Protein AF-A0A953RUS8-F1 (afdb_monomer_lite)

Foldseek 3Di:
DDDALVVLVVVLVQLVVCLVVQAHPVRHGNDPVNNVVSVVCNVPDDSVVGHNDDPPQLQQQADPPPRDRDVCCVVPDDQRVGNVSVVQQPDQDPVLVVVQCVVCVCAAPPPRDRDDPVQWDKDFLQDVVRVTHSHNVRIHTHGPVVVVVCPNDRDD

Secondary structure (DSSP, 8-state):
----HHHHHHHHHHHHHHHHHSB-TTSPBPPHHHHHHHHHHHHH--GGGS-S---HHHHHTB-TTT-SB-GGGGT--TTS-SHHHHHHTT---HHHHHHHHHHTTTB-TTT--B--TTTEEEEESS-GGGT--SSGGGEEEEEHHHHHHHTT----

Radius of gyration: 20.49 Å; chains: 1; bounding box: 42×34×55 Å

pLDDT: mean 82.66, std 14.01, range [45.78, 97.0]

Structure (mmCIF, N/CA/C/O backbone):
data_AF-A0A953RUS8-F1
#
_entry.id   AF-A0A953RUS8-F1
#
loop_
_atom_site.group_PDB
_atom_site.id
_atom_site.type_symbol
_atom_site.label_atom_id
_atom_site.label_alt_id
_atom_site.label_comp_id
_atom_site.label_asym_id
_atom_site.label_entity_id
_atom_site.label_seq_id
_atom_site.pdbx_PDB_ins_code
_atom_site.Cartn_x
_atom_site.Cartn_y
_atom_site.Cartn_z
_atom_site.occupancy
_atom_site.B_iso_or_equiv
_atom_site.auth_seq_id
_atom_site.auth_comp_id
_atom_site.auth_asym_id
_atom_site.auth_atom_id
_atom_site.pdbx_PDB_model_num
ATOM 1 N N . MET A 1 1 ? 1.676 -8.498 11.448 1.00 59.84 1 MET A N 1
ATOM 2 C CA . MET A 1 1 ? 1.966 -8.370 12.886 1.00 59.84 1 MET A CA 1
ATOM 3 C C . MET A 1 1 ? 1.227 -7.147 13.393 1.00 59.84 1 MET A C 1
ATOM 5 O O . MET A 1 1 ? 0.993 -6.251 12.587 1.00 59.84 1 MET A O 1
ATOM 9 N N . PRO A 1 2 ? 0.810 -7.102 14.664 1.00 65.50 2 PRO A N 1
ATOM 10 C CA . PRO A 1 2 ? 0.346 -5.846 15.229 1.00 65.50 2 PRO A CA 1
ATOM 11 C C . PRO A 1 2 ? 1.482 -4.817 15.158 1.00 65.50 2 PRO A C 1
ATOM 13 O O . PRO A 1 2 ? 2.646 -5.173 15.343 1.00 65.50 2 PRO A O 1
ATOM 16 N N . GLY A 1 3 ? 1.134 -3.574 14.825 1.00 79.81 3 GLY A N 1
ATOM 17 C CA . GLY A 1 3 ? 2.071 -2.453 14.848 1.00 79.81 3 GLY A CA 1
ATOM 18 C C . GLY A 1 3 ? 2.577 -2.159 16.261 1.00 79.81 3 GLY A C 1
ATOM 19 O O . GLY A 1 3 ? 2.246 -2.856 17.227 1.00 79.81 3 GLY A O 1
ATOM 20 N N . THR A 1 4 ? 3.371 -1.106 16.386 1.00 91.19 4 THR A N 1
ATOM 21 C CA . THR A 1 4 ? 3.838 -0.621 17.690 1.00 91.19 4 THR A CA 1
ATOM 22 C C . THR A 1 4 ? 2.666 -0.178 18.571 1.00 91.19 4 THR A C 1
ATOM 24 O O . THR A 1 4 ? 1.568 0.120 18.087 1.00 91.19 4 THR A O 1
ATOM 27 N N . ARG A 1 5 ? 2.893 -0.096 19.884 1.00 93.62 5 ARG A N 1
ATOM 28 C CA . ARG A 1 5 ? 1.905 0.411 20.847 1.00 93.62 5 ARG A CA 1
ATOM 29 C C . ARG A 1 5 ? 1.346 1.773 20.434 1.00 93.62 5 ARG A C 1
ATOM 31 O O . ARG A 1 5 ? 0.132 1.961 20.457 1.00 93.62 5 ARG A O 1
ATOM 38 N N . ASP A 1 6 ? 2.206 2.684 19.992 1.00 93.69 6 ASP A N 1
ATOM 39 C CA . ASP A 1 6 ? 1.791 4.020 19.559 1.00 93.69 6 ASP A CA 1
ATOM 40 C C . ASP A 1 6 ? 0.913 3.973 18.303 1.00 93.69 6 ASP A C 1
ATOM 42 O O . ASP A 1 6 ? -0.088 4.687 18.212 1.00 93.69 6 ASP A O 1
ATOM 46 N N . GLU A 1 7 ? 1.242 3.115 17.334 1.00 91.31 7 GLU A N 1
ATOM 47 C CA . GLU A 1 7 ? 0.401 2.878 16.152 1.00 91.31 7 GLU A CA 1
ATOM 48 C C . GLU A 1 7 ? -0.966 2.310 16.534 1.00 91.31 7 GLU A C 1
ATOM 50 O O . GLU A 1 7 ? -1.992 2.751 16.009 1.00 91.31 7 GLU A O 1
ATOM 55 N N . ALA A 1 8 ? -0.987 1.365 17.472 1.00 92.81 8 ALA A N 1
ATOM 56 C CA . ALA A 1 8 ? -2.208 0.740 17.951 1.00 92.81 8 ALA A CA 1
ATOM 57 C C . ALA A 1 8 ? -3.113 1.748 18.681 1.00 92.81 8 ALA A C 1
ATOM 59 O O . ALA A 1 8 ? -4.318 1.777 18.427 1.00 92.81 8 ALA A O 1
ATOM 60 N N . ILE A 1 9 ? -2.536 2.631 19.508 1.00 95.19 9 ILE A N 1
ATOM 61 C CA . ILE A 1 9 ? -3.257 3.729 20.172 1.00 95.19 9 ILE A CA 1
ATOM 62 C C . ILE A 1 9 ? -3.829 4.705 19.137 1.00 95.19 9 ILE A C 1
ATOM 64 O O . ILE A 1 9 ? -5.014 5.033 19.199 1.00 95.19 9 ILE A O 1
ATOM 68 N N . ARG A 1 10 ? -3.037 5.128 18.141 1.00 94.69 10 ARG A N 1
ATOM 69 C CA . ARG A 1 10 ? -3.532 6.010 17.066 1.00 94.69 10 ARG A CA 1
ATOM 70 C C . ARG A 1 10 ? -4.690 5.380 16.297 1.00 94.69 10 ARG A C 1
ATOM 72 O O . ARG A 1 10 ? -5.682 6.050 16.015 1.00 94.69 10 ARG A O 1
ATOM 79 N N . HIS A 1 11 ? -4.583 4.092 15.973 1.00 93.81 11 HIS A N 1
ATOM 80 C CA . HIS A 1 11 ? -5.658 3.375 15.296 1.00 93.81 11 HIS A CA 1
ATOM 81 C C . HIS A 1 11 ? -6.911 3.261 16.175 1.00 93.81 11 HIS A C 1
ATOM 83 O O . HIS A 1 11 ? -8.022 3.445 15.682 1.00 93.81 11 HIS A O 1
ATOM 89 N N . HIS A 1 12 ? -6.751 3.011 17.475 1.00 95.75 12 HIS A N 1
ATOM 90 C CA . HIS A 1 12 ? -7.858 2.976 18.433 1.00 95.75 12 HIS A CA 1
ATOM 91 C C . HIS A 1 12 ? -8.615 4.307 18.502 1.00 95.75 12 HIS A C 1
ATOM 93 O O . HIS A 1 12 ? -9.845 4.316 18.416 1.00 95.75 12 HIS A O 1
ATOM 99 N N . GLU A 1 13 ? -7.899 5.431 18.568 1.00 96.94 13 GLU A N 1
ATOM 100 C CA . GLU A 1 13 ? -8.515 6.764 18.521 1.00 96.94 13 GLU A CA 1
ATOM 101 C C . GLU A 1 13 ? -9.235 7.018 17.188 1.00 96.94 13 GLU A C 1
ATOM 103 O O . GLU A 1 13 ? -10.364 7.510 17.177 1.00 96.94 13 GLU A O 1
ATOM 108 N N . TYR A 1 14 ? -8.663 6.577 16.062 1.00 96.06 14 TYR A N 1
ATOM 109 C CA . TYR A 1 14 ? -9.348 6.617 14.766 1.00 96.06 14 TYR A CA 1
ATOM 110 C C . TYR A 1 14 ? -10.663 5.816 14.762 1.00 96.06 14 TYR A C 1
ATOM 112 O O . TYR A 1 14 ? -11.680 6.292 14.249 1.00 96.06 14 TYR A O 1
ATOM 120 N N . LEU A 1 15 ? -10.685 4.612 15.344 1.00 96.50 15 LEU A N 1
ATOM 121 C CA . LEU A 1 15 ? -11.905 3.802 15.417 1.00 96.50 15 LEU A CA 1
ATOM 122 C C . LEU A 1 15 ? -12.976 4.466 16.291 1.00 96.50 15 LEU A C 1
ATOM 124 O O . LEU A 1 15 ? -14.150 4.468 15.907 1.00 96.50 15 LEU A O 1
ATOM 128 N N . LYS A 1 16 ? -12.591 5.061 17.429 1.00 96.69 16 LYS A N 1
ATOM 129 C CA . LYS A 1 16 ? -13.505 5.859 18.264 1.00 96.69 16 LYS A CA 1
ATOM 130 C C . LYS A 1 16 ? -14.104 7.018 17.476 1.00 96.69 16 LYS A C 1
ATOM 132 O O . LYS A 1 16 ? -15.318 7.220 17.515 1.00 96.69 16 LYS A O 1
ATOM 137 N N . GLU A 1 17 ? -13.277 7.728 16.718 1.00 97.00 17 GLU A N 1
ATOM 138 C CA . GLU A 1 17 ? -13.714 8.851 15.894 1.00 97.00 17 GLU A CA 1
ATOM 139 C C . GLU A 1 17 ? -14.685 8.413 14.789 1.00 97.00 17 GLU A C 1
ATOM 141 O O . GLU A 1 17 ? -15.728 9.041 14.586 1.00 97.00 17 GLU A O 1
ATOM 146 N N . CYS A 1 18 ? -14.419 7.281 14.133 1.00 96.50 18 CYS A N 1
ATOM 147 C CA . CYS A 1 18 ? -15.335 6.701 13.149 1.00 96.50 18 CYS A CA 1
ATOM 148 C C . CYS A 1 18 ? -16.691 6.333 13.764 1.00 96.50 18 CYS A C 1
ATOM 150 O O . CYS A 1 18 ? -17.743 6.541 13.154 1.00 96.50 18 CYS A O 1
ATOM 152 N N . LEU A 1 19 ? -16.693 5.776 14.978 1.00 96.44 19 LEU A N 1
ATOM 153 C CA . LEU A 1 19 ? -17.925 5.454 15.700 1.00 96.44 19 LEU A CA 1
ATOM 154 C C . LEU A 1 19 ? -18.699 6.721 16.080 1.00 96.44 19 LEU A C 1
ATOM 156 O O . LEU A 1 19 ? -19.926 6.745 15.929 1.00 96.44 19 LEU A O 1
ATOM 160 N N . ARG A 1 20 ? -17.989 7.767 16.514 1.00 96.12 20 ARG A N 1
ATOM 161 C CA . ARG A 1 20 ? -18.555 9.064 16.901 1.00 96.12 20 ARG A CA 1
ATOM 162 C C . ARG A 1 20 ? -19.187 9.792 15.714 1.00 96.12 20 ARG A C 1
ATOM 164 O O . ARG A 1 20 ? -20.332 10.217 15.804 1.00 96.12 20 ARG A O 1
ATOM 171 N N . THR A 1 21 ? -18.466 9.904 14.601 1.00 96.00 21 THR A N 1
ATOM 172 C CA . THR A 1 21 ? -18.914 10.636 13.399 1.00 96.00 21 THR A CA 1
ATOM 173 C C . THR A 1 21 ? -19.814 9.811 12.485 1.00 96.00 21 THR A C 1
ATOM 175 O O . THR A 1 21 ? -20.562 10.363 11.679 1.00 96.00 21 THR A O 1
ATOM 178 N N . GLY A 1 22 ? -19.729 8.482 12.569 1.00 95.06 22 GLY A N 1
ATOM 179 C CA . GLY A 1 22 ? -20.376 7.587 11.615 1.00 95.06 22 GLY A CA 1
ATOM 180 C C . GLY A 1 22 ? -19.765 7.653 10.212 1.00 95.06 22 GLY A C 1
ATOM 181 O O . GLY A 1 22 ? -20.434 7.261 9.251 1.00 95.06 22 GLY A O 1
ATOM 182 N N . ARG A 1 23 ? -18.528 8.145 10.072 1.00 95.19 23 ARG A N 1
ATOM 183 C CA . ARG A 1 23 ? -17.805 8.246 8.797 1.00 95.19 23 ARG A CA 1
ATOM 184 C C . ARG A 1 23 ? -16.393 7.682 8.908 1.00 95.19 23 ARG A C 1
ATOM 186 O O . ARG A 1 23 ? -15.816 7.642 9.987 1.00 95.19 23 ARG A O 1
ATOM 193 N N . LEU A 1 24 ? -15.868 7.215 7.782 1.00 93.69 24 LEU A N 1
ATOM 194 C CA . LEU A 1 24 ? -14.478 6.787 7.625 1.00 93.69 24 LEU A CA 1
ATOM 195 C C . LEU A 1 24 ? -13.583 7.988 7.272 1.00 93.69 24 LEU A C 1
ATOM 197 O O . LEU A 1 24 ? -14.091 9.056 6.932 1.00 93.69 24 LEU A O 1
ATOM 201 N N . ALA A 1 25 ? -12.258 7.799 7.306 1.00 88.44 25 ALA A N 1
ATOM 202 C CA . ALA A 1 25 ? -11.279 8.844 6.964 1.00 88.44 25 ALA A CA 1
ATOM 203 C C . ALA A 1 25 ? -11.498 9.471 5.573 1.00 88.44 25 ALA A C 1
ATOM 205 O O . ALA A 1 25 ? -11.259 10.656 5.380 1.00 88.44 25 ALA A O 1
ATOM 206 N N . ASP A 1 26 ? -11.981 8.684 4.613 1.00 90.19 26 ASP A N 1
ATOM 207 C CA . ASP A 1 26 ? -12.287 9.120 3.244 1.00 90.19 26 ASP A CA 1
ATOM 208 C C . ASP A 1 26 ? -13.684 9.756 3.090 1.00 90.19 26 ASP A C 1
ATOM 210 O O . ASP A 1 26 ? -14.160 9.981 1.979 1.00 90.19 26 ASP A O 1
ATOM 214 N N . GLY A 1 27 ? -14.384 10.008 4.199 1.00 88.38 27 GLY A N 1
ATOM 215 C CA . GLY A 1 27 ? -15.707 10.629 4.221 1.00 88.38 27 GLY A CA 1
ATOM 216 C C . GLY A 1 27 ? -16.872 9.678 3.930 1.00 88.38 27 GLY A C 1
ATOM 217 O O . GLY A 1 27 ? -18.032 10.070 4.132 1.00 88.38 27 GLY A O 1
ATOM 218 N N . ARG A 1 28 ? -16.616 8.424 3.522 1.00 92.06 28 ARG A N 1
ATOM 219 C CA . ARG A 1 28 ? -17.674 7.424 3.307 1.00 92.06 28 ARG A CA 1
ATOM 220 C C . ARG A 1 28 ? -18.416 7.137 4.610 1.00 92.06 28 ARG A C 1
ATOM 222 O O . ARG A 1 28 ? -17.841 7.166 5.698 1.00 92.06 28 ARG A O 1
ATOM 229 N N . ARG A 1 29 ? -19.716 6.843 4.509 1.00 94.06 29 ARG A N 1
ATOM 230 C CA . ARG A 1 29 ? -20.531 6.461 5.673 1.00 94.06 29 ARG A CA 1
ATOM 231 C C . ARG A 1 29 ? -20.055 5.123 6.238 1.00 94.06 29 ARG A C 1
ATOM 233 O O . ARG A 1 29 ? -19.749 4.196 5.489 1.00 94.06 29 ARG A O 1
ATOM 240 N N . LEU A 1 30 ? -20.028 5.023 7.562 1.00 92.81 30 LEU A N 1
ATOM 241 C CA . LEU A 1 30 ? -19.680 3.796 8.263 1.00 92.81 30 LEU A CA 1
ATOM 242 C C . LEU A 1 30 ? -20.841 2.799 8.175 1.00 92.81 30 LEU A C 1
ATOM 244 O O . LEU A 1 30 ? -21.928 3.045 8.695 1.00 92.81 30 LEU A O 1
ATOM 248 N N . ASP A 1 31 ? -20.579 1.668 7.528 1.00 91.94 31 ASP A N 1
ATOM 249 C CA . ASP A 1 31 ? -21.525 0.563 7.390 1.00 91.94 31 ASP A CA 1
ATOM 250 C C . ASP A 1 31 ? -21.942 -0.025 8.764 1.00 91.94 31 ASP A C 1
ATOM 252 O O . ASP A 1 31 ? -21.092 -0.135 9.657 1.00 91.94 31 ASP A O 1
ATOM 256 N N . PRO A 1 32 ? -23.210 -0.447 8.963 1.00 90.00 32 PRO A N 1
ATOM 257 C CA . PRO A 1 32 ? -23.679 -1.002 10.236 1.00 90.00 32 PRO A CA 1
ATOM 258 C C . PRO A 1 32 ? -22.888 -2.221 10.737 1.00 90.00 32 PRO A C 1
ATOM 260 O O . PRO A 1 32 ? -22.610 -2.319 11.936 1.00 90.00 32 PRO A O 1
ATOM 263 N N . LYS A 1 33 ? -22.465 -3.128 9.845 1.00 89.44 33 LYS A N 1
ATOM 264 C CA . LYS A 1 33 ? -21.664 -4.308 10.213 1.00 89.44 33 LYS A CA 1
ATOM 265 C C . LYS A 1 33 ? -20.279 -3.881 10.700 1.00 89.44 33 LYS A C 1
ATOM 267 O O . LYS A 1 33 ? -19.822 -4.350 11.745 1.00 89.44 33 LYS A O 1
ATOM 272 N N . LYS A 1 34 ? -19.647 -2.933 9.993 1.00 90.38 34 LYS A N 1
ATOM 273 C CA . LYS A 1 34 ? -18.358 -2.343 10.403 1.00 90.38 34 LYS A CA 1
ATOM 274 C C . LYS A 1 34 ? -18.471 -1.593 11.726 1.00 90.38 34 LYS A C 1
ATOM 276 O O . LYS A 1 34 ? -17.575 -1.697 12.557 1.00 90.38 34 LYS A O 1
ATOM 281 N N . ARG A 1 35 ? -19.582 -0.892 11.964 1.00 92.50 35 ARG A N 1
ATOM 282 C CA . ARG A 1 35 ? -19.844 -0.190 13.229 1.00 92.50 35 ARG A CA 1
ATOM 283 C C . ARG A 1 35 ? -19.827 -1.149 14.423 1.00 92.50 35 ARG A C 1
ATOM 285 O O . ARG A 1 35 ? -19.180 -0.855 15.426 1.00 92.50 35 ARG A O 1
ATOM 292 N N . GLY A 1 36 ? -20.472 -2.313 14.301 1.00 92.75 36 GLY A N 1
ATOM 293 C CA . GLY A 1 36 ? -20.434 -3.352 15.337 1.00 92.75 36 GLY A CA 1
ATOM 294 C C . GLY A 1 36 ? -19.027 -3.915 15.572 1.00 92.75 36 GLY A C 1
ATOM 295 O O . GLY A 1 36 ? -18.606 -4.092 16.716 1.00 92.75 36 GLY A O 1
ATOM 296 N N . GLU A 1 37 ? -18.268 -4.150 14.500 1.00 93.88 37 GLU A N 1
ATOM 297 C CA . GLU A 1 37 ? -16.878 -4.610 14.593 1.00 93.88 37 GLU A CA 1
ATOM 298 C C . GLU A 1 37 ? -15.973 -3.580 15.286 1.00 93.88 37 GLU A C 1
ATOM 300 O O . GLU A 1 37 ? -15.221 -3.930 16.198 1.00 93.88 37 GLU A O 1
ATOM 305 N N . PHE A 1 38 ? -16.081 -2.307 14.898 1.00 96.31 38 PHE A N 1
ATOM 306 C CA . PHE A 1 38 ? -15.288 -1.211 15.455 1.00 96.31 38 PHE A CA 1
ATOM 307 C C . PHE A 1 38 ? -15.581 -1.041 16.943 1.00 96.31 38 PHE A C 1
ATOM 309 O O . PHE A 1 38 ? -14.651 -0.952 17.739 1.00 96.31 38 PHE A O 1
ATOM 316 N N . SER A 1 39 ? -16.859 -1.082 17.335 1.00 95.19 39 SER A N 1
ATOM 317 C CA . SER A 1 39 ? -17.258 -1.009 18.744 1.00 95.19 39 SER A CA 1
ATOM 318 C C . SER A 1 39 ? -16.637 -2.140 19.567 1.00 95.19 39 SER A C 1
ATOM 320 O O . SER A 1 39 ? -16.060 -1.895 20.626 1.00 95.19 39 SER A O 1
ATOM 322 N N . ARG A 1 40 ? -16.654 -3.376 19.049 1.00 95.69 40 ARG A N 1
ATOM 323 C CA . ARG A 1 40 ? -16.014 -4.518 19.716 1.00 95.69 40 ARG A CA 1
ATOM 324 C C . ARG A 1 40 ? -14.502 -4.336 19.853 1.00 95.69 40 ARG A C 1
ATOM 326 O O . ARG A 1 40 ? -13.959 -4.673 20.902 1.00 95.69 40 ARG A O 1
ATOM 333 N N . ARG A 1 41 ? -13.831 -3.841 18.808 1.00 94.06 41 ARG A N 1
ATOM 334 C CA . ARG A 1 41 ? -12.379 -3.592 18.812 1.00 94.06 41 ARG A CA 1
ATOM 335 C C . ARG A 1 41 ? -11.999 -2.525 19.832 1.00 94.06 41 ARG A C 1
ATOM 337 O O . ARG A 1 41 ? -11.114 -2.781 20.638 1.00 94.06 41 ARG A O 1
ATOM 344 N N . VAL A 1 42 ? -12.723 -1.405 19.857 1.00 95.94 42 VAL A N 1
ATOM 345 C CA . VAL A 1 42 ? -12.526 -0.328 20.839 1.00 95.94 42 VAL A CA 1
ATOM 346 C C . VAL A 1 42 ? -12.712 -0.856 22.264 1.00 95.94 42 VAL A C 1
ATOM 348 O O . VAL A 1 42 ? -11.860 -0.637 23.118 1.00 95.94 42 VAL A O 1
ATOM 351 N N . ASN A 1 43 ? -13.771 -1.624 22.525 1.00 95.75 43 ASN A N 1
ATOM 352 C CA . ASN A 1 43 ? -14.043 -2.135 23.873 1.00 95.75 43 ASN A CA 1
ATOM 353 C C . ASN A 1 43 ? -13.020 -3.172 24.362 1.00 95.75 43 ASN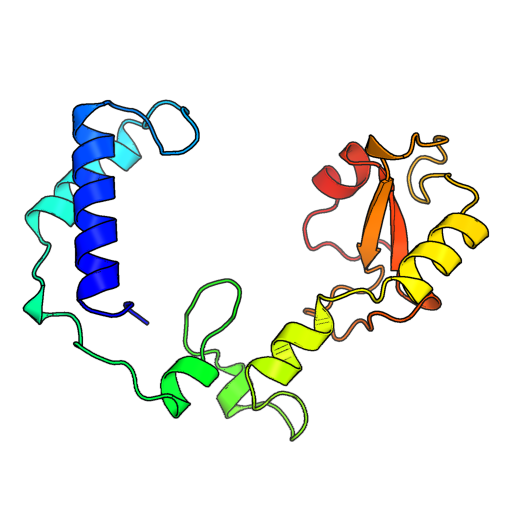 A C 1
ATOM 355 O O . ASN A 1 43 ? -12.849 -3.341 25.565 1.00 95.75 43 ASN A O 1
ATOM 359 N N . LYS A 1 44 ? -12.369 -3.898 23.448 1.00 95.38 44 LYS A N 1
ATOM 360 C CA . LYS A 1 44 ? -11.374 -4.929 23.782 1.00 95.38 44 LYS A CA 1
ATOM 361 C C . LYS A 1 44 ? -9.930 -4.432 23.718 1.00 95.38 44 LYS A C 1
ATOM 363 O O . LYS A 1 44 ? -9.030 -5.218 23.995 1.00 95.38 44 LYS A O 1
ATOM 368 N N . PHE A 1 45 ? -9.699 -3.182 23.324 1.00 95.81 45 PHE A N 1
ATOM 369 C CA . PHE A 1 45 ? -8.354 -2.663 23.119 1.00 95.81 45 PHE A CA 1
ATOM 370 C C . PHE A 1 45 ? -7.583 -2.552 24.440 1.00 95.81 45 PHE A C 1
ATOM 372 O O . PHE A 1 45 ? -8.055 -1.930 25.392 1.00 95.81 45 PHE A O 1
ATOM 379 N N . LYS A 1 46 ? -6.375 -3.121 24.469 1.00 94.00 46 LYS A N 1
ATOM 380 C CA . LYS A 1 46 ? -5.422 -3.005 25.574 1.00 94.00 46 LYS A CA 1
ATOM 381 C C . LYS A 1 46 ? -4.059 -2.598 25.011 1.00 94.00 46 LYS A C 1
ATOM 383 O O . LYS A 1 46 ? -3.489 -3.371 24.246 1.00 94.00 46 LYS A O 1
ATOM 388 N N . PRO A 1 47 ? -3.520 -1.419 25.365 1.00 92.50 47 PRO A N 1
ATOM 389 C CA . PRO A 1 47 ? -2.224 -0.963 24.857 1.00 92.50 47 PRO A CA 1
ATOM 390 C C . PRO A 1 47 ? -1.062 -1.912 25.174 1.00 92.50 47 PRO A C 1
ATOM 392 O O . PRO A 1 47 ? -0.114 -2.010 24.397 1.00 92.50 47 PRO A O 1
ATOM 395 N N . ASP A 1 48 ? -1.139 -2.621 26.299 1.00 92.62 48 ASP A N 1
ATOM 396 C CA . ASP A 1 48 ? -0.074 -3.517 26.758 1.00 92.62 48 ASP A CA 1
ATOM 397 C C . ASP A 1 48 ? 0.028 -4.814 25.949 1.00 92.62 48 ASP A C 1
ATOM 399 O O . ASP A 1 48 ? 1.084 -5.441 25.949 1.00 92.62 48 ASP A O 1
ATOM 403 N N . ASP A 1 49 ? -1.007 -5.165 25.177 1.00 92.81 49 ASP A N 1
ATOM 404 C CA . ASP A 1 49 ? -0.962 -6.293 24.236 1.00 92.81 49 ASP A CA 1
ATOM 405 C C . ASP A 1 49 ? -0.035 -6.002 23.030 1.00 92.81 49 ASP A C 1
ATOM 407 O O . ASP A 1 49 ? 0.199 -6.876 22.192 1.00 92.81 49 ASP A O 1
ATOM 411 N N . TYR A 1 50 ? 0.497 -4.776 22.926 1.00 90.19 50 TYR A N 1
ATOM 412 C CA . TYR A 1 50 ? 1.324 -4.300 21.819 1.00 90.19 50 TYR A CA 1
ATOM 413 C C . TYR A 1 50 ? 2.745 -3.941 22.288 1.00 90.19 50 TYR A C 1
ATOM 415 O O . TYR A 1 50 ? 2.917 -3.268 23.317 1.00 90.19 50 TYR A O 1
ATOM 423 N N . PRO A 1 51 ? 3.783 -4.336 21.524 1.00 91.94 51 PRO A N 1
ATOM 424 C CA . PRO A 1 51 ? 5.163 -4.022 21.862 1.00 91.94 51 PRO A CA 1
ATOM 425 C C . PRO A 1 51 ? 5.455 -2.532 21.650 1.00 91.94 51 PRO A C 1
ATOM 427 O O . PRO A 1 51 ? 4.902 -1.892 20.755 1.00 91.94 51 PRO A O 1
ATOM 430 N N . VAL A 1 52 ? 6.361 -1.972 22.457 1.00 92.50 52 VAL A N 1
ATOM 431 C CA . VAL A 1 52 ? 6.799 -0.571 22.309 1.00 92.50 52 VAL A CA 1
ATOM 432 C C . VAL A 1 52 ? 7.569 -0.388 21.000 1.00 92.50 52 VAL A C 1
ATOM 434 O O . VAL A 1 52 ? 7.315 0.552 20.255 1.00 92.50 52 VAL A O 1
ATOM 437 N N . THR A 1 53 ? 8.469 -1.321 20.692 1.00 90.12 53 THR A N 1
ATOM 438 C CA . THR A 1 53 ? 9.260 -1.339 19.461 1.00 90.12 53 THR A CA 1
ATOM 439 C C . THR A 1 53 ? 9.200 -2.716 18.816 1.00 90.12 53 THR A C 1
ATOM 441 O O . THR A 1 53 ? 9.028 -3.735 19.485 1.00 90.12 53 THR A O 1
ATOM 444 N N . ILE A 1 54 ? 9.344 -2.750 17.495 1.00 84.69 54 ILE A N 1
ATOM 445 C CA . ILE A 1 54 ? 9.473 -3.989 16.729 1.00 84.69 54 ILE A CA 1
ATOM 446 C C . ILE A 1 54 ? 10.935 -4.072 16.274 1.00 84.69 54 ILE A C 1
ATOM 448 O O . ILE A 1 54 ? 11.414 -3.115 15.662 1.00 84.69 54 ILE A O 1
ATOM 452 N N . PRO A 1 55 ? 11.664 -5.167 16.566 1.00 87.31 55 PRO A N 1
ATOM 453 C CA . PRO A 1 55 ? 13.031 -5.345 16.088 1.00 87.31 55 PRO A CA 1
ATOM 454 C C . PRO A 1 55 ? 13.122 -5.185 14.568 1.00 87.31 55 PRO A C 1
ATOM 456 O O . PRO A 1 55 ? 12.272 -5.713 13.850 1.00 87.31 55 PRO A O 1
ATOM 459 N N . LEU A 1 56 ? 14.172 -4.513 14.080 1.00 81.06 56 LEU A N 1
ATOM 460 C CA . LEU A 1 56 ? 14.349 -4.220 12.651 1.00 81.06 56 LEU A CA 1
ATOM 461 C C . LEU A 1 56 ? 14.257 -5.484 11.790 1.00 81.06 56 LEU A C 1
ATOM 463 O O . LEU A 1 56 ? 13.533 -5.488 10.805 1.00 81.06 56 LEU A O 1
ATOM 467 N N . ALA A 1 57 ? 14.880 -6.581 12.229 1.00 78.88 57 ALA A N 1
ATOM 468 C CA . ALA A 1 57 ? 14.801 -7.866 11.541 1.00 78.88 57 ALA A CA 1
ATOM 469 C C . ALA A 1 57 ? 13.349 -8.334 11.333 1.00 78.88 57 ALA A C 1
ATOM 471 O O . ALA A 1 57 ? 12.999 -8.795 10.258 1.00 78.88 57 ALA A O 1
ATOM 472 N N . ILE A 1 58 ? 12.470 -8.174 12.328 1.00 78.50 58 ILE A N 1
ATOM 473 C CA . ILE A 1 58 ? 11.056 -8.557 12.206 1.00 78.50 58 ILE A CA 1
ATOM 474 C C . ILE A 1 58 ? 10.294 -7.556 11.336 1.00 78.50 58 ILE A C 1
ATOM 476 O O . ILE A 1 58 ? 9.428 -7.961 10.562 1.00 78.50 58 ILE A O 1
ATOM 480 N N . ALA A 1 59 ? 10.596 -6.261 11.461 1.00 78.38 59 ALA A N 1
ATOM 481 C CA . ALA A 1 59 ? 9.991 -5.213 10.644 1.00 78.38 59 ALA A CA 1
ATOM 482 C C . ALA A 1 59 ? 10.291 -5.423 9.153 1.00 78.38 59 ALA A C 1
ATOM 484 O O . ALA A 1 59 ? 9.375 -5.394 8.332 1.00 78.38 59 ALA A O 1
ATOM 485 N N . GLU A 1 60 ? 11.541 -5.741 8.817 1.00 76.19 60 GLU A N 1
ATOM 486 C CA . GLU A 1 60 ? 11.961 -5.992 7.444 1.00 76.19 60 GLU A CA 1
ATOM 487 C C . GLU A 1 60 ? 11.223 -7.184 6.848 1.00 76.19 60 GLU A C 1
ATOM 489 O O . GLU A 1 60 ? 10.814 -7.106 5.699 1.00 76.19 60 GLU A O 1
ATOM 494 N N . MET A 1 61 ? 10.950 -8.251 7.602 1.00 76.56 61 MET A N 1
ATOM 495 C CA . MET A 1 61 ? 10.237 -9.446 7.115 1.00 76.56 61 MET A CA 1
ATOM 496 C C . MET A 1 61 ? 8.736 -9.230 6.829 1.00 76.56 61 MET A C 1
ATOM 498 O O . MET A 1 61 ? 8.041 -10.148 6.376 1.00 76.56 61 MET A O 1
ATOM 502 N N . GLN A 1 62 ? 8.203 -8.031 7.075 1.00 74.00 62 GLN A N 1
ATOM 503 C CA . GLN A 1 62 ? 6.789 -7.746 6.849 1.00 74.00 62 GLN A CA 1
ATOM 504 C C . GLN A 1 62 ? 6.483 -7.504 5.369 1.00 74.00 62 GLN A C 1
ATOM 506 O O . GLN A 1 62 ? 7.171 -6.778 4.650 1.00 74.00 62 GLN A O 1
ATOM 511 N N . CYS A 1 63 ? 5.393 -8.105 4.900 1.00 69.38 63 CYS A N 1
ATOM 512 C CA . CYS A 1 63 ? 4.821 -7.810 3.597 1.00 69.38 63 CYS A CA 1
ATOM 513 C C . CYS A 1 63 ? 4.427 -6.327 3.520 1.00 69.38 63 CYS A C 1
ATOM 515 O O . CYS A 1 63 ? 3.660 -5.846 4.351 1.00 69.38 63 CYS A O 1
ATOM 517 N N . SER A 1 64 ? 4.854 -5.632 2.464 1.00 65.81 64 SER A N 1
ATOM 518 C CA . SER A 1 64 ? 4.531 -4.214 2.239 1.00 65.81 64 SER A CA 1
ATOM 519 C C . SER A 1 64 ? 3.057 -3.942 1.915 1.00 65.81 64 SER A C 1
ATOM 521 O O . SER A 1 64 ? 2.652 -2.787 1.872 1.00 65.81 64 SER A O 1
ATOM 523 N N . VAL A 1 65 ? 2.261 -4.983 1.643 1.00 59.78 65 VAL A N 1
ATOM 524 C CA . VAL A 1 65 ? 0.829 -4.860 1.314 1.00 59.78 65 VAL A CA 1
ATOM 525 C C . VAL A 1 65 ? -0.038 -5.044 2.551 1.00 59.78 65 VAL A C 1
ATOM 527 O O . VAL A 1 65 ? -0.925 -4.244 2.820 1.00 59.78 65 VAL A O 1
ATOM 530 N N . PHE A 1 66 ? 0.215 -6.113 3.305 1.00 63.22 66 PHE A N 1
ATOM 531 C CA . PHE A 1 66 ? -0.681 -6.561 4.372 1.00 63.22 66 PHE A CA 1
ATOM 532 C C . PHE A 1 66 ? -0.041 -6.517 5.767 1.00 63.22 66 PHE A C 1
ATOM 534 O O . PHE A 1 66 ? -0.713 -6.819 6.750 1.00 63.22 66 PHE A O 1
ATOM 541 N N . GLY A 1 67 ? 1.256 -6.210 5.875 1.00 64.69 67 GLY A N 1
ATOM 542 C CA . GLY A 1 67 ? 1.971 -6.130 7.153 1.00 64.69 67 GLY A CA 1
ATOM 543 C C . GLY A 1 67 ? 2.104 -7.461 7.906 1.00 64.69 67 GLY A C 1
ATOM 544 O O . GLY A 1 67 ? 2.444 -7.477 9.088 1.00 64.69 67 GLY A O 1
ATOM 545 N N . HIS A 1 68 ? 1.802 -8.607 7.287 1.00 73.94 68 HIS A N 1
ATOM 546 C CA . HIS A 1 68 ? 2.065 -9.927 7.872 1.00 73.94 68 HIS A CA 1
ATOM 547 C C . HIS A 1 68 ? 3.523 -10.344 7.646 1.00 73.94 68 HIS A C 1
ATOM 549 O O . HIS A 1 68 ? 4.157 -9.862 6.711 1.00 73.94 68 HIS A O 1
ATOM 555 N N . ILE A 1 69 ? 4.045 -11.263 8.462 1.00 71.56 69 ILE A N 1
ATOM 556 C CA . ILE A 1 69 ? 5.342 -11.894 8.183 1.00 71.56 69 ILE A CA 1
ATOM 557 C C . ILE A 1 69 ? 5.137 -12.793 6.968 1.00 71.56 69 ILE A C 1
ATOM 559 O O . ILE A 1 69 ? 4.333 -13.724 7.025 1.00 71.56 69 ILE A O 1
ATOM 563 N N . CYS A 1 70 ? 5.763 -12.451 5.844 1.00 68.75 70 CYS A N 1
ATOM 564 C CA . CYS A 1 70 ? 5.517 -13.161 4.595 1.00 68.75 70 CYS A CA 1
ATOM 565 C C . CYS A 1 70 ? 6.186 -14.541 4.662 1.00 68.75 70 CYS A C 1
ATOM 567 O O . CYS A 1 70 ? 7.398 -14.584 4.855 1.00 68.75 70 CYS A O 1
ATOM 569 N N . PRO A 1 71 ? 5.465 -15.662 4.463 1.00 67.56 71 PRO A N 1
ATOM 570 C CA . PRO A 1 71 ? 6.081 -16.992 4.429 1.00 67.56 71 PRO A CA 1
ATOM 571 C C . PRO A 1 71 ? 7.184 -17.108 3.370 1.00 67.56 71 PRO A C 1
ATOM 573 O O . PRO A 1 71 ? 8.121 -17.885 3.527 1.00 67.56 71 PRO A O 1
ATOM 576 N N . VAL A 1 72 ? 7.094 -16.278 2.323 1.00 64.38 72 VAL A N 1
ATOM 577 C CA . VAL A 1 72 ? 8.115 -16.113 1.282 1.00 64.38 72 VAL A CA 1
ATOM 578 C C . VAL A 1 72 ? 9.466 -15.720 1.883 1.00 64.38 72 VAL A C 1
ATOM 580 O O . VAL A 1 72 ? 10.478 -16.184 1.398 1.00 64.38 72 VAL A O 1
ATOM 583 N N . VAL A 1 73 ? 9.528 -14.976 2.990 1.00 61.66 73 VAL A N 1
ATOM 584 C CA . VAL A 1 73 ? 10.806 -14.6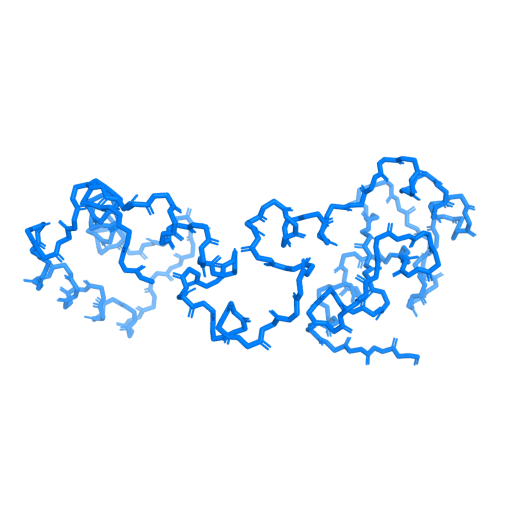76 3.670 1.00 61.66 73 VAL A CA 1
ATOM 585 C C . VAL A 1 73 ? 11.503 -15.950 4.158 1.00 61.66 73 VAL A C 1
ATOM 587 O O . VAL A 1 73 ? 12.723 -16.024 4.138 1.00 61.66 73 VAL A O 1
ATOM 590 N N . PHE A 1 74 ? 10.746 -16.965 4.576 1.00 64.50 74 PHE A N 1
ATOM 591 C CA . PHE A 1 74 ? 11.307 -18.233 5.051 1.00 64.50 74 PHE A CA 1
ATOM 592 C C . PHE A 1 74 ? 11.560 -19.244 3.924 1.00 64.50 74 PHE A C 1
ATOM 594 O O . PHE A 1 74 ? 12.085 -20.321 4.188 1.00 64.50 74 PHE A O 1
ATOM 601 N N . SER A 1 75 ? 11.148 -18.933 2.691 1.00 61.75 75 SER A N 1
ATOM 602 C CA . SER A 1 75 ? 11.178 -19.860 1.550 1.00 61.75 75 SER A CA 1
ATOM 603 C C . SER A 1 75 ? 11.817 -19.290 0.280 1.00 61.75 75 SER A C 1
ATOM 605 O O . SER A 1 75 ? 12.002 -20.040 -0.674 1.00 61.75 75 SER A O 1
ATOM 607 N N . ALA A 1 76 ? 12.161 -18.001 0.240 1.00 52.22 76 ALA A N 1
ATOM 608 C CA . ALA A 1 76 ? 12.696 -17.351 -0.947 1.00 52.22 76 ALA A CA 1
ATOM 609 C C . ALA A 1 76 ? 14.222 -17.317 -0.965 1.00 52.22 76 ALA A C 1
ATOM 611 O O . ALA A 1 76 ? 14.883 -16.997 0.018 1.00 52.22 76 ALA A O 1
ATOM 612 N N . GLU A 1 77 ? 14.734 -17.608 -2.155 1.00 50.88 77 GLU A N 1
ATOM 613 C CA . GLU A 1 77 ? 1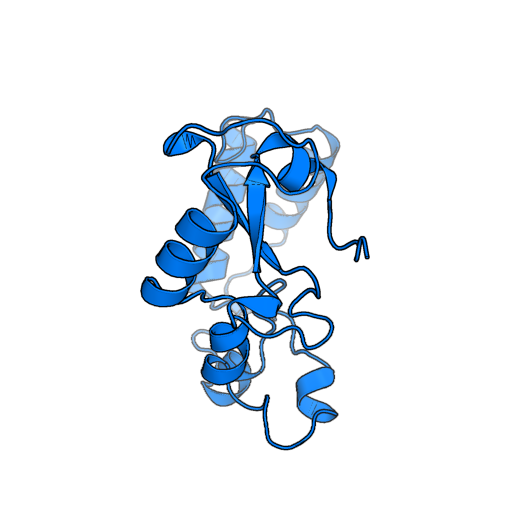6.115 -17.464 -2.591 1.00 50.88 77 GLU A CA 1
ATOM 614 C C . GLU A 1 77 ? 16.661 -16.037 -2.371 1.00 50.88 77 GLU A C 1
ATOM 616 O O . GLU A 1 77 ? 15.908 -15.068 -2.215 1.00 50.88 77 GLU A O 1
ATOM 621 N N . SER A 1 78 ? 17.992 -15.920 -2.417 1.00 45.78 78 SER A N 1
ATOM 622 C CA . SER A 1 78 ? 18.863 -14.824 -1.948 1.00 45.78 78 SER A CA 1
ATOM 623 C C . SER A 1 78 ? 18.594 -13.391 -2.461 1.00 45.78 78 SER A C 1
ATOM 625 O O . SER A 1 78 ? 19.375 -12.489 -2.176 1.00 45.78 78 SER A O 1
ATOM 627 N N . PHE A 1 79 ? 17.516 -13.128 -3.206 1.00 50.44 79 PHE A N 1
ATOM 628 C CA . PHE A 1 79 ? 17.237 -11.830 -3.842 1.00 50.44 79 PHE A CA 1
ATOM 629 C C . PHE A 1 79 ? 16.022 -11.062 -3.281 1.00 50.44 79 PHE A C 1
ATOM 631 O O . PHE A 1 79 ? 15.683 -10.004 -3.810 1.00 50.44 79 PHE A O 1
ATOM 638 N N . THR A 1 80 ? 15.354 -11.532 -2.215 1.00 53.28 80 THR A N 1
ATOM 639 C CA . THR A 1 80 ? 14.157 -10.847 -1.648 1.00 53.28 80 THR A CA 1
ATOM 640 C C . THR A 1 80 ? 14.166 -10.644 -0.127 1.00 53.28 80 THR A C 1
ATOM 642 O O . THR A 1 80 ? 13.154 -10.250 0.467 1.00 53.28 80 THR A O 1
ATOM 645 N N . GLU A 1 81 ? 15.319 -10.867 0.504 1.00 58.75 81 GLU A N 1
ATOM 646 C CA . GLU A 1 81 ? 15.472 -10.923 1.962 1.00 58.75 81 GLU A CA 1
ATOM 647 C C . GLU A 1 81 ? 15.106 -9.588 2.639 1.00 58.75 81 GLU A C 1
ATOM 649 O O . GLU A 1 81 ? 14.351 -9.569 3.614 1.00 58.75 81 GLU A O 1
ATOM 654 N N . SER A 1 82 ? 15.525 -8.452 2.067 1.00 61.69 82 SER A N 1
ATOM 655 C CA . SER A 1 82 ? 15.289 -7.126 2.653 1.00 61.69 82 SER A CA 1
ATOM 656 C C . SER A 1 82 ? 14.021 -6.430 2.145 1.00 61.69 82 SER A C 1
ATOM 658 O O . SER A 1 82 ? 13.539 -6.639 1.025 1.00 61.69 82 SER A O 1
ATOM 660 N N . GLU A 1 83 ? 13.485 -5.528 2.973 1.00 60.66 83 GLU A N 1
ATOM 661 C CA . GLU A 1 83 ? 12.367 -4.659 2.598 1.00 60.66 83 GLU A CA 1
ATOM 662 C C . GLU A 1 83 ? 12.697 -3.791 1.372 1.00 60.66 83 GLU A C 1
ATOM 664 O O . GLU A 1 83 ? 11.847 -3.589 0.501 1.00 60.66 83 GLU A O 1
ATOM 669 N N . GLN A 1 84 ? 13.932 -3.294 1.285 1.00 63.72 84 GLN A N 1
ATOM 670 C CA . GLN A 1 84 ? 14.381 -2.444 0.183 1.00 63.72 84 GLN A CA 1
ATOM 671 C C . GLN A 1 84 ? 14.270 -3.172 -1.162 1.00 63.72 84 GLN A C 1
ATOM 673 O O . GLN A 1 84 ? 13.674 -2.631 -2.094 1.00 63.72 84 GLN A O 1
ATOM 678 N N . LEU A 1 85 ? 14.737 -4.423 -1.243 1.00 62.50 85 LEU A N 1
ATOM 679 C CA . LEU A 1 85 ? 14.636 -5.245 -2.456 1.00 62.50 85 LEU A CA 1
ATOM 680 C C . LEU A 1 85 ? 13.176 -5.523 -2.842 1.00 62.50 85 LEU A C 1
ATOM 682 O O . LEU A 1 85 ? 12.813 -5.422 -4.014 1.00 62.50 85 LEU A O 1
ATOM 686 N N . ARG A 1 86 ? 12.293 -5.747 -1.859 1.00 61.00 86 ARG A N 1
ATOM 687 C CA . ARG A 1 86 ? 10.843 -5.890 -2.100 1.00 61.00 86 ARG A CA 1
ATOM 688 C C . ARG A 1 86 ? 10.169 -4.604 -2.585 1.00 61.00 86 ARG A C 1
ATOM 690 O O . ARG A 1 86 ? 9.185 -4.671 -3.323 1.00 61.00 86 ARG A O 1
ATOM 697 N N . ARG A 1 87 ? 10.657 -3.432 -2.168 1.00 56.66 87 ARG A N 1
ATOM 698 C CA . ARG A 1 87 ? 10.120 -2.121 -2.579 1.00 56.66 87 ARG A CA 1
ATOM 699 C C . ARG A 1 87 ? 10.613 -1.686 -3.960 1.00 56.66 87 ARG A C 1
ATOM 701 O O . ARG A 1 87 ? 9.848 -1.043 -4.679 1.00 56.66 87 ARG A O 1
ATOM 708 N N . ILE A 1 88 ? 11.830 -2.077 -4.350 1.00 60.53 88 ILE A N 1
ATOM 709 C CA . ILE A 1 88 ? 12.408 -1.778 -5.672 1.00 60.53 88 ILE A CA 1
ATOM 710 C C . ILE A 1 88 ? 11.485 -2.253 -6.807 1.00 60.53 88 ILE A C 1
ATOM 712 O O . ILE A 1 88 ? 11.322 -1.534 -7.790 1.00 60.53 88 ILE A O 1
ATOM 716 N N . GLY A 1 89 ? 10.779 -3.377 -6.636 1.00 62.19 89 GLY A N 1
ATOM 717 C CA . GLY A 1 89 ? 9.874 -3.912 -7.658 1.00 62.19 89 GLY A CA 1
ATOM 718 C C . GLY A 1 89 ? 8.729 -2.976 -8.077 1.00 62.19 89 GLY A C 1
ATOM 719 O O . GLY A 1 89 ? 8.347 -2.990 -9.238 1.00 62.19 89 GLY A O 1
ATOM 720 N N . ARG A 1 90 ? 8.187 -2.126 -7.186 1.00 69.25 90 ARG A N 1
ATOM 721 C CA . ARG A 1 90 ? 7.055 -1.221 -7.522 1.00 69.25 90 ARG A CA 1
ATOM 722 C C . ARG A 1 90 ? 7.464 0.107 -8.123 1.00 69.25 90 ARG A C 1
ATOM 724 O O . ARG A 1 90 ? 6.647 0.771 -8.757 1.00 69.25 90 ARG A O 1
ATOM 731 N N . TYR A 1 91 ? 8.697 0.525 -7.888 1.00 82.19 91 TYR A N 1
ATOM 732 C CA . TYR A 1 91 ? 9.159 1.810 -8.368 1.00 82.19 91 TYR A CA 1
ATOM 733 C C . TYR A 1 91 ? 9.490 1.722 -9.859 1.00 82.19 91 TYR A C 1
ATOM 735 O O . TYR A 1 91 ? 10.319 0.916 -10.272 1.00 82.19 91 TYR A O 1
ATOM 743 N N . ILE A 1 92 ? 8.860 2.582 -10.661 1.00 85.50 92 ILE A N 1
ATOM 744 C CA . ILE A 1 92 ? 9.191 2.755 -12.077 1.00 85.50 92 ILE A CA 1
ATOM 745 C C . ILE A 1 92 ? 10.055 4.017 -12.199 1.00 85.50 92 ILE A C 1
ATOM 747 O O . ILE A 1 92 ? 9.548 5.115 -11.926 1.00 85.50 92 ILE A O 1
ATOM 751 N N . PRO A 1 93 ? 11.332 3.902 -12.611 1.00 88.12 93 PRO A N 1
ATOM 752 C CA . PRO A 1 93 ? 12.213 5.051 -12.777 1.00 88.12 93 PRO A CA 1
ATOM 753 C C . PRO A 1 93 ? 11.631 6.103 -13.724 1.00 88.12 93 PRO A C 1
ATOM 755 O O . PRO A 1 93 ? 11.034 5.776 -14.750 1.00 88.12 93 PRO A O 1
ATOM 758 N N . PHE A 1 94 ? 11.863 7.385 -13.430 1.00 87.62 94 PHE A N 1
ATOM 759 C CA . PHE A 1 94 ? 11.362 8.493 -14.258 1.00 87.62 94 PHE A CA 1
ATOM 760 C C . PHE A 1 94 ? 11.805 8.390 -15.729 1.00 87.62 94 PHE A C 1
ATOM 762 O O . PHE A 1 94 ? 11.020 8.642 -16.640 1.00 87.62 94 PHE A O 1
ATOM 769 N N . ARG A 1 95 ? 13.042 7.932 -15.974 1.00 90.31 95 ARG A N 1
ATOM 770 C CA . ARG A 1 95 ? 13.545 7.670 -17.333 1.00 90.31 95 ARG A CA 1
ATOM 771 C C . ARG A 1 95 ? 12.719 6.605 -18.060 1.00 90.31 95 ARG A C 1
ATOM 773 O O . ARG A 1 95 ? 12.417 6.785 -19.235 1.00 90.31 95 ARG A O 1
ATOM 780 N N . THR A 1 96 ? 12.331 5.535 -17.368 1.00 90.94 96 THR A N 1
ATOM 781 C CA . THR A 1 96 ? 11.471 4.480 -17.922 1.00 90.94 96 THR A CA 1
ATOM 782 C C . THR A 1 96 ? 10.088 5.027 -18.252 1.00 90.94 96 THR A C 1
ATOM 784 O O . THR A 1 96 ? 9.595 4.784 -19.348 1.00 90.94 96 THR A O 1
ATOM 787 N N . LYS A 1 97 ? 9.501 5.848 -17.370 1.00 91.75 97 LYS A N 1
ATOM 788 C CA . LYS A 1 97 ? 8.207 6.505 -17.624 1.00 91.75 97 LYS A CA 1
ATOM 789 C C . LYS A 1 97 ? 8.218 7.335 -18.908 1.00 91.75 97 LYS A C 1
ATOM 791 O O . LYS A 1 97 ? 7.329 7.179 -19.736 1.00 91.75 97 LYS A O 1
ATOM 796 N N . ILE A 1 98 ? 9.249 8.161 -19.113 1.00 92.25 98 ILE A N 1
ATOM 797 C CA . ILE A 1 98 ? 9.388 8.965 -20.340 1.00 92.25 98 ILE A CA 1
ATOM 798 C C . ILE A 1 98 ? 9.491 8.073 -21.580 1.00 92.25 98 ILE A C 1
ATOM 800 O O . ILE A 1 98 ? 8.864 8.368 -22.596 1.00 92.25 98 ILE A O 1
ATOM 804 N N . ARG A 1 99 ? 10.286 6.997 -21.513 1.00 93.94 99 ARG A N 1
ATOM 805 C CA . ARG A 1 99 ? 10.446 6.059 -22.635 1.00 93.94 99 ARG A CA 1
ATOM 806 C C . ARG A 1 99 ? 9.115 5.406 -23.002 1.00 93.94 99 ARG A C 1
ATOM 808 O O . ARG A 1 99 ? 8.733 5.467 -24.163 1.00 93.94 99 ARG A O 1
ATOM 815 N N . VAL A 1 100 ? 8.375 4.915 -22.008 1.00 94.25 100 VAL A N 1
ATOM 816 C CA . VAL A 1 100 ? 7.046 4.314 -22.198 1.00 94.25 100 VAL A CA 1
ATOM 817 C C . VAL A 1 100 ? 6.053 5.317 -22.785 1.00 94.25 100 VAL A C 1
ATOM 819 O O . VAL A 1 100 ? 5.395 4.995 -23.764 1.00 94.25 100 VAL A O 1
ATOM 822 N N . VAL A 1 101 ? 5.979 6.547 -22.261 1.00 93.81 101 VAL A N 1
ATOM 823 C CA . VAL A 1 101 ? 5.074 7.585 -22.799 1.00 93.81 101 VAL A CA 1
ATOM 824 C C . VAL A 1 101 ? 5.376 7.891 -24.265 1.00 93.81 101 VAL A C 1
ATOM 826 O O . VAL A 1 101 ? 4.456 8.006 -25.073 1.00 93.81 101 VAL A O 1
ATOM 829 N N . ARG A 1 102 ? 6.663 8.000 -24.619 1.00 92.56 102 ARG A N 1
ATOM 830 C CA . ARG A 1 102 ? 7.097 8.234 -26.004 1.00 92.56 102 ARG A CA 1
ATOM 831 C C . ARG A 1 102 ? 6.804 7.042 -26.909 1.00 92.56 102 ARG A C 1
ATOM 833 O O . ARG A 1 102 ? 6.362 7.251 -28.031 1.00 92.56 102 ARG A O 1
ATOM 840 N N . ARG A 1 103 ? 7.048 5.819 -26.428 1.00 94.38 103 ARG A N 1
ATOM 841 C CA . ARG A 1 103 ? 6.779 4.570 -27.154 1.00 94.38 103 ARG A CA 1
ATOM 842 C C . ARG A 1 103 ? 5.289 4.414 -27.444 1.00 94.38 103 ARG A C 1
ATOM 844 O O . ARG A 1 103 ? 4.918 4.143 -28.579 1.00 94.38 103 ARG A O 1
ATOM 851 N N . ASP A 1 104 ? 4.462 4.624 -26.426 1.00 93.75 104 ASP A N 1
ATOM 852 C CA . ASP A 1 104 ? 3.015 4.415 -26.492 1.00 93.75 104 ASP A CA 1
ATOM 853 C C . ASP A 1 104 ? 2.287 5.637 -27.078 1.00 93.75 104 ASP A C 1
ATOM 855 O O . ASP A 1 104 ? 1.073 5.603 -27.237 1.00 93.75 104 ASP A O 1
ATOM 859 N N . ASN A 1 105 ? 3.012 6.719 -27.399 1.00 94.50 105 ASN A N 1
ATOM 860 C CA . ASN A 1 105 ? 2.496 7.967 -27.963 1.00 94.50 105 ASN A CA 1
ATOM 861 C C . ASN A 1 105 ? 1.220 8.451 -27.257 1.00 94.50 105 ASN A C 1
ATOM 863 O O . ASN A 1 105 ? 0.180 8.644 -27.888 1.00 94.50 105 ASN A O 1
ATOM 867 N N . TYR A 1 106 ? 1.278 8.559 -25.925 1.00 94.19 106 TYR A N 1
ATOM 868 C CA . TYR A 1 106 ? 0.133 8.949 -25.091 1.00 94.19 106 TYR A CA 1
ATOM 869 C C . TYR A 1 106 ? -1.136 8.109 -25.313 1.00 94.19 106 TYR A C 1
ATOM 871 O O . TYR A 1 106 ? -2.233 8.550 -25.000 1.00 94.19 106 TYR A O 1
ATOM 879 N N . THR A 1 107 ? -1.022 6.891 -25.836 1.00 94.69 107 THR A N 1
ATOM 880 C CA . THR A 1 107 ? -2.165 6.045 -26.181 1.00 94.69 107 THR A CA 1
ATOM 881 C C . THR A 1 107 ? -2.257 4.866 -25.221 1.00 94.69 107 THR A C 1
ATOM 883 O O . THR A 1 107 ? -1.298 4.113 -25.034 1.00 94.69 107 THR A O 1
ATOM 886 N N . CYS A 1 108 ? -3.427 4.695 -24.602 1.00 94.06 108 CYS A N 1
ATOM 887 C CA . CYS A 1 108 ? -3.709 3.567 -23.722 1.00 94.06 108 CYS A CA 1
ATOM 888 C C . CYS A 1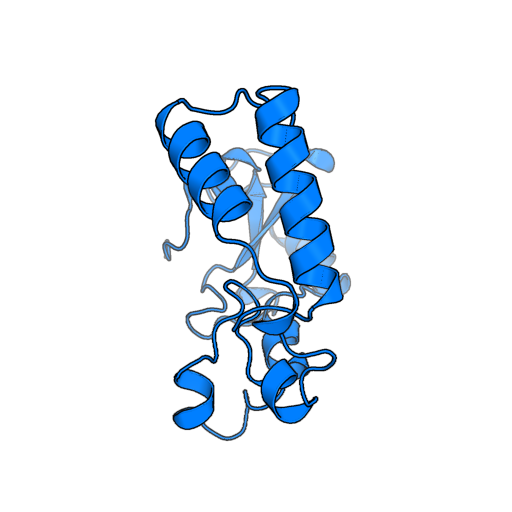 108 ? -3.552 2.246 -24.482 1.00 94.06 108 CYS A C 1
ATOM 890 O O . CYS A 1 108 ? -4.261 2.007 -25.455 1.00 94.06 108 CYS A O 1
ATOM 892 N N . GLN A 1 109 ? -2.695 1.355 -23.988 1.00 93.06 109 GLN A N 1
ATOM 893 C CA . GLN A 1 109 ? -2.407 0.060 -24.617 1.00 93.06 109 GLN A CA 1
ATOM 894 C C . GLN A 1 109 ? -3.534 -0.978 -24.456 1.00 93.06 109 GLN A C 1
ATOM 896 O O . GLN A 1 109 ? -3.416 -2.091 -24.955 1.00 93.06 109 GLN A O 1
ATOM 901 N N . HIS A 1 110 ? -4.620 -0.634 -23.753 1.00 89.31 110 HIS A N 1
ATOM 902 C CA . HIS A 1 110 ? -5.811 -1.485 -23.617 1.00 89.31 110 HIS A CA 1
ATOM 903 C C . HIS A 1 110 ? -6.949 -1.045 -24.530 1.00 89.31 110 HIS A C 1
ATOM 905 O O . HIS A 1 110 ? -7.445 -1.826 -25.333 1.00 89.31 110 HIS A O 1
ATOM 911 N N . CYS A 1 111 ? -7.380 0.211 -24.401 1.00 91.81 111 CYS A N 1
ATOM 912 C CA . CYS A 1 111 ? -8.539 0.727 -25.131 1.00 91.81 111 CYS A CA 1
ATOM 913 C C . CYS A 1 111 ? -8.173 1.563 -26.363 1.00 91.81 111 CYS A C 1
ATOM 915 O O . CYS A 1 111 ? -9.069 2.022 -27.066 1.00 91.81 111 CYS A O 1
ATOM 917 N N . ASN A 1 112 ? -6.881 1.786 -26.624 1.00 94.00 112 ASN A N 1
ATOM 918 C CA . ASN A 1 112 ? -6.367 2.612 -27.722 1.00 94.00 112 ASN A CA 1
ATOM 919 C C . ASN A 1 112 ? -6.841 4.079 -27.698 1.00 94.00 112 ASN A C 1
ATOM 921 O O . ASN A 1 112 ? -6.737 4.788 -28.698 1.00 94.00 112 ASN A O 1
ATOM 925 N N . LYS A 1 113 ? -7.344 4.565 -26.554 1.00 93.50 113 LYS A N 1
ATOM 926 C CA . LYS A 1 113 ? -7.698 5.976 -26.355 1.00 93.50 113 LYS A CA 1
ATOM 927 C C . LYS A 1 113 ? -6.429 6.813 -26.179 1.00 93.50 113 LYS A C 1
ATOM 929 O O . LYS A 1 113 ? -5.545 6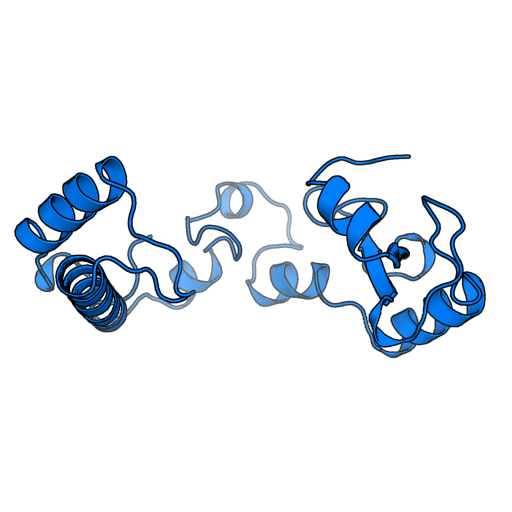.440 -25.408 1.00 93.50 113 LYS A O 1
ATOM 934 N N . HIS A 1 114 ? -6.381 7.969 -26.834 1.00 94.94 114 HIS A N 1
ATOM 935 C CA . HIS A 1 114 ? -5.359 8.983 -26.586 1.00 94.94 114 HIS A CA 1
ATOM 936 C C . HIS A 1 114 ? -5.619 9.676 -25.240 1.00 94.94 114 HIS A C 1
ATOM 938 O O . HIS A 1 114 ? -6.740 10.111 -24.971 1.00 94.94 114 HIS A O 1
ATOM 944 N N . LEU A 1 115 ? -4.597 9.758 -24.396 1.00 92.56 115 LEU A N 1
ATOM 945 C CA . LEU A 1 115 ? -4.673 10.206 -23.010 1.00 92.56 115 LEU A CA 1
ATOM 946 C C . LEU A 1 115 ? -4.108 11.613 -22.852 1.00 92.56 115 LEU A C 1
ATOM 948 O O . LEU A 1 115 ? -3.146 11.993 -23.526 1.00 92.56 115 LEU A O 1
ATOM 952 N N . GLN A 1 116 ? -4.696 12.365 -21.930 1.00 90.44 116 GLN A N 1
ATOM 953 C CA . GLN A 1 116 ? -4.108 13.592 -21.396 1.00 90.44 116 GLN A CA 1
ATOM 954 C C . GLN A 1 116 ? -3.115 13.271 -20.269 1.00 90.44 116 GLN A C 1
ATOM 956 O O . GLN A 1 116 ? -3.180 12.199 -19.670 1.00 90.44 116 GLN A O 1
ATOM 961 N N . ASP A 1 117 ? -2.217 14.205 -19.935 1.00 85.25 117 ASP A N 1
ATOM 962 C CA . ASP A 1 117 ? -1.185 14.007 -18.899 1.00 85.25 117 ASP A CA 1
ATOM 963 C C . ASP A 1 117 ? -1.754 13.537 -17.542 1.00 85.25 117 ASP A C 1
ATOM 965 O O . ASP A 1 117 ? -1.109 12.772 -16.828 1.00 85.25 117 ASP A O 1
ATOM 969 N N . ASN A 1 118 ? -2.968 13.967 -17.186 1.00 87.44 118 ASN A N 1
ATOM 970 C CA . ASN A 1 118 ? -3.662 13.593 -15.949 1.00 87.44 118 ASN A CA 1
ATOM 971 C C . ASN A 1 118 ? -4.413 12.249 -16.019 1.00 87.44 118 ASN A C 1
ATOM 973 O O . ASN A 1 118 ? -4.902 11.786 -14.992 1.00 87.44 118 ASN A O 1
ATOM 977 N N . GLU A 1 119 ? -4.525 11.637 -17.198 1.00 87.75 119 GLU A N 1
ATOM 978 C CA . GLU A 1 119 ? -5.170 10.333 -17.411 1.00 87.75 119 GLU A CA 1
ATOM 979 C C . GLU A 1 119 ? -4.151 9.182 -17.519 1.00 87.75 119 GLU A C 1
ATOM 981 O O . GLU A 1 119 ? -4.553 8.017 -17.552 1.00 87.75 119 GLU A O 1
ATOM 986 N N . VAL A 1 120 ? -2.850 9.495 -17.603 1.00 90.75 120 VAL A N 1
ATOM 987 C CA . VAL A 1 120 ? -1.763 8.529 -17.818 1.00 90.75 120 VAL A CA 1
ATOM 988 C C . VAL A 1 120 ? -1.438 7.755 -16.542 1.00 90.75 120 VAL A C 1
ATOM 990 O O . VAL A 1 120 ? -0.945 8.312 -15.560 1.00 90.75 120 VAL A O 1
ATOM 993 N N . GLU A 1 121 ? -1.585 6.435 -16.611 1.00 91.56 121 GLU A N 1
ATOM 994 C CA . GLU A 1 121 ? -1.117 5.502 -15.590 1.00 91.56 121 GLU A CA 1
ATOM 995 C C . GLU A 1 121 ? -0.123 4.485 -16.164 1.00 91.56 121 GLU A C 1
ATOM 997 O O . GLU A 1 121 ? -0.204 4.082 -17.327 1.00 91.56 121 GLU A O 1
ATOM 1002 N N . PHE A 1 122 ? 0.833 4.065 -15.331 1.00 90.69 122 PHE A N 1
ATOM 1003 C CA . PHE A 1 122 ? 1.855 3.082 -15.690 1.00 90.69 122 PHE A CA 1
ATOM 1004 C C . PHE A 1 122 ? 1.525 1.742 -15.047 1.00 90.69 122 PHE A C 1
ATOM 1006 O O . PHE A 1 122 ? 1.528 1.627 -13.821 1.00 90.69 122 PHE A O 1
ATOM 1013 N N . ASP A 1 123 ? 1.285 0.742 -15.885 1.00 87.88 123 ASP A N 1
ATOM 1014 C CA . ASP A 1 123 ? 0.868 -0.592 -15.472 1.00 87.88 123 ASP A CA 1
ATOM 1015 C C . ASP A 1 123 ? 1.945 -1.628 -15.818 1.00 87.88 123 ASP A C 1
ATOM 1017 O O . ASP A 1 123 ? 2.518 -1.613 -16.913 1.00 87.88 123 ASP A O 1
ATOM 1021 N N . HIS A 1 124 ? 2.205 -2.549 -14.891 1.00 87.38 124 HIS A N 1
ATOM 1022 C CA . HIS A 1 124 ? 3.099 -3.684 -15.110 1.00 87.38 124 HIS A CA 1
ATOM 1023 C C . HIS A 1 124 ? 2.361 -4.789 -15.878 1.00 87.38 124 HIS A C 1
ATOM 1025 O O . HIS A 1 124 ? 1.379 -5.346 -15.379 1.00 87.38 124 HIS A O 1
ATOM 1031 N N . ILE A 1 125 ? 2.837 -5.147 -17.073 1.00 86.00 125 ILE A N 1
ATOM 1032 C CA . ILE A 1 125 ? 2.266 -6.224 -17.904 1.00 86.00 125 ILE A CA 1
ATOM 1033 C C . ILE A 1 125 ? 2.275 -7.536 -17.110 1.00 86.00 125 ILE A C 1
ATOM 1035 O O . ILE A 1 125 ? 1.222 -8.134 -16.872 1.00 86.00 125 ILE A O 1
ATOM 1039 N N . ILE A 1 126 ? 3.452 -7.923 -16.615 1.00 79.81 126 ILE A N 1
ATOM 1040 C CA . ILE A 1 126 ? 3.631 -8.967 -15.608 1.00 79.81 126 ILE A CA 1
ATOM 1041 C C . ILE A 1 126 ? 3.644 -8.280 -14.236 1.00 79.81 126 ILE A C 1
ATOM 1043 O O . ILE A 1 126 ? 4.552 -7.490 -13.975 1.00 79.81 126 ILE A O 1
ATOM 1047 N N . PRO A 1 127 ? 2.682 -8.565 -13.340 1.00 76.62 127 PRO A N 1
ATOM 1048 C CA . PRO A 1 127 ? 2.672 -8.029 -11.990 1.00 76.62 127 PRO A CA 1
ATOM 1049 C C . PRO A 1 127 ? 3.958 -8.363 -11.240 1.00 76.62 127 PRO A C 1
ATOM 1051 O O . PRO A 1 127 ? 4.518 -9.453 -11.366 1.00 76.62 127 PRO A O 1
ATOM 1054 N N . ILE A 1 128 ? 4.372 -7.458 -10.362 1.00 73.25 128 ILE A N 1
ATOM 1055 C CA . ILE A 1 128 ? 5.564 -7.636 -9.521 1.00 73.25 128 ILE A CA 1
ATOM 1056 C C . ILE A 1 128 ? 5.422 -8.856 -8.609 1.00 73.25 128 ILE A C 1
ATOM 1058 O O . ILE A 1 128 ? 6.390 -9.566 -8.364 1.00 73.25 128 ILE A O 1
ATOM 1062 N N . SER A 1 129 ? 4.198 -9.155 -8.158 1.00 64.56 129 SER A N 1
ATOM 1063 C CA . SER A 1 129 ? 3.890 -10.369 -7.390 1.00 64.56 129 SER A CA 1
ATOM 1064 C C . SER A 1 129 ? 4.193 -11.666 -8.149 1.00 64.56 129 SER A C 1
ATOM 1066 O O . SER A 1 129 ? 4.319 -12.712 -7.521 1.00 64.56 129 SER A O 1
ATOM 1068 N N . LYS A 1 130 ? 4.328 -11.601 -9.479 1.00 66.00 130 LYS A N 1
ATOM 1069 C CA . LYS A 1 130 ? 4.690 -12.711 -10.370 1.00 66.00 130 LYS A CA 1
ATOM 1070 C C . LYS A 1 130 ? 6.105 -12.571 -10.951 1.00 66.00 130 LYS A C 1
ATOM 1072 O O . LYS A 1 130 ? 6.418 -13.235 -11.932 1.00 66.00 130 LYS A O 1
ATOM 1077 N N . GLY A 1 131 ? 6.946 -11.711 -10.370 1.00 69.19 131 GLY A N 1
ATOM 1078 C CA . GLY A 1 131 ? 8.335 -11.511 -10.799 1.00 69.19 131 GLY A CA 1
ATOM 1079 C C . GLY A 1 131 ? 8.524 -10.519 -11.951 1.00 69.19 131 GLY A C 1
ATOM 1080 O O . GLY A 1 131 ? 9.589 -10.495 -12.560 1.00 69.19 131 GLY A O 1
ATOM 1081 N N . GLY A 1 132 ? 7.517 -9.701 -12.270 1.00 76.62 132 GLY A N 1
ATOM 1082 C CA . GLY A 1 132 ? 7.642 -8.676 -13.305 1.00 76.62 132 GLY A CA 1
ATOM 1083 C C . GLY A 1 132 ? 8.642 -7.570 -12.952 1.00 76.62 132 GLY A C 1
ATOM 1084 O O . GLY A 1 132 ? 8.680 -7.093 -11.817 1.00 76.62 132 GLY A O 1
ATOM 1085 N N . SER A 1 133 ? 9.430 -7.142 -13.939 1.00 81.69 133 SER A N 1
ATOM 1086 C CA . SER A 1 133 ? 10.424 -6.070 -13.811 1.00 81.69 133 SER A CA 1
ATOM 1087 C C . SER A 1 133 ? 9.804 -4.672 -13.962 1.00 81.69 133 SER A C 1
ATOM 1089 O O . SER A 1 133 ? 8.725 -4.517 -14.528 1.00 81.69 133 SER A O 1
ATOM 1091 N N . SER A 1 134 ? 10.505 -3.626 -13.519 1.00 86.12 134 SER A N 1
ATOM 1092 C CA . SER A 1 134 ? 10.146 -2.222 -13.810 1.00 86.12 134 SER A CA 1
ATOM 1093 C C . SER A 1 134 ? 10.885 -1.665 -15.034 1.00 86.12 134 SER A C 1
ATOM 1095 O O . SER A 1 134 ? 11.120 -0.459 -15.141 1.00 86.12 134 SER A O 1
ATOM 1097 N N . GLU A 1 135 ? 11.276 -2.552 -15.948 1.00 86.56 135 GLU A N 1
ATOM 1098 C CA . GLU A 1 135 ? 11.924 -2.212 -17.213 1.00 86.56 135 GLU A CA 1
ATOM 1099 C C . GLU A 1 135 ? 10.891 -1.819 -18.271 1.00 86.56 135 GLU A C 1
ATOM 1101 O O . GLU A 1 135 ? 9.748 -2.267 -18.233 1.00 86.56 135 GLU A O 1
ATOM 1106 N N . GLU A 1 136 ? 11.296 -1.018 -19.261 1.00 89.69 136 GLU A N 1
ATOM 1107 C CA . GLU A 1 136 ? 10.389 -0.481 -20.293 1.00 89.69 136 GLU A CA 1
ATOM 1108 C C . GLU A 1 136 ? 9.514 -1.557 -20.956 1.00 89.69 136 GLU A C 1
ATOM 1110 O O . GLU A 1 136 ? 8.333 -1.323 -21.193 1.00 89.69 136 GLU A O 1
ATOM 1115 N N . HIS A 1 137 ? 10.065 -2.742 -21.228 1.00 87.56 137 HIS A N 1
ATOM 1116 C CA . HIS A 1 137 ? 9.339 -3.828 -21.891 1.00 87.56 137 HIS A CA 1
ATOM 1117 C C . HIS A 1 137 ? 8.197 -4.413 -21.050 1.00 87.56 137 HIS A C 1
ATOM 1119 O O . HIS A 1 137 ? 7.280 -4.996 -21.616 1.00 87.56 137 HIS A O 1
ATOM 1125 N N . ASN A 1 138 ? 8.247 -4.280 -19.721 1.00 88.06 138 ASN A N 1
ATOM 1126 C CA . ASN A 1 138 ? 7.220 -4.798 -18.818 1.00 88.06 138 ASN A CA 1
ATOM 1127 C C . ASN A 1 138 ? 6.264 -3.700 -18.326 1.00 88.06 138 ASN A C 1
ATOM 1129 O O . ASN A 1 138 ? 5.346 -3.991 -17.564 1.00 88.06 138 ASN A O 1
ATOM 1133 N N . ILE A 1 139 ? 6.453 -2.449 -18.752 1.00 91.94 139 ILE A N 1
ATOM 1134 C CA . ILE A 1 139 ? 5.574 -1.329 -18.414 1.00 91.94 139 ILE A CA 1
ATOM 1135 C C . ILE A 1 139 ? 4.780 -0.909 -19.650 1.00 91.94 139 ILE A C 1
ATOM 1137 O O . ILE A 1 139 ? 5.332 -0.772 -20.744 1.00 91.94 139 ILE A O 1
ATOM 1141 N N . ARG A 1 140 ? 3.487 -0.648 -19.467 1.00 92.38 140 ARG A N 1
ATOM 1142 C CA . ARG A 1 140 ? 2.604 -0.077 -20.490 1.00 92.38 140 ARG A CA 1
ATOM 1143 C C . ARG A 1 140 ? 1.838 1.129 -19.969 1.00 92.38 140 ARG A C 1
ATOM 1145 O O . ARG A 1 140 ? 1.574 1.240 -18.770 1.00 92.38 140 ARG A O 1
ATOM 1152 N N . LEU A 1 141 ? 1.481 2.014 -20.889 1.00 94.44 141 LEU A N 1
ATOM 1153 C CA . LEU A 1 141 ? 0.644 3.172 -20.628 1.00 94.44 141 LEU A CA 1
ATOM 1154 C C . LEU A 1 141 ? -0.835 2.769 -20.671 1.00 94.44 141 LEU A C 1
ATOM 1156 O O . LEU A 1 141 ? -1.300 2.138 -21.621 1.00 94.44 141 LEU A O 1
ATOM 1160 N N . THR A 1 142 ? -1.583 3.116 -19.631 1.00 93.31 142 THR A N 1
ATOM 1161 C CA . THR A 1 142 ? -3.007 2.778 -19.482 1.00 93.31 142 THR A CA 1
ATOM 1162 C C . THR A 1 142 ? -3.789 3.994 -19.004 1.00 93.31 142 THR A C 1
ATOM 1164 O O . THR A 1 142 ? -3.214 4.878 -18.375 1.00 93.31 142 THR A O 1
ATOM 1167 N N . CYS A 1 143 ? -5.085 4.068 -19.317 1.00 92.06 143 CYS A N 1
ATOM 1168 C CA . CYS A 1 143 ? -5.958 5.053 -18.683 1.00 92.06 143 CYS A CA 1
ATOM 1169 C C . CYS A 1 143 ? -6.385 4.578 -17.294 1.00 92.06 143 CYS A C 1
ATOM 1171 O O . CYS A 1 143 ? -6.457 3.372 -17.047 1.00 92.06 143 CYS A O 1
ATOM 1173 N N . HIS A 1 144 ? -6.749 5.526 -16.429 1.00 85.88 144 HIS A N 1
ATOM 1174 C CA . HIS A 1 144 ? -7.277 5.244 -15.092 1.00 85.88 144 HIS A CA 1
ATOM 1175 C C . HIS A 1 144 ? -8.418 4.206 -15.101 1.00 85.88 144 HIS A C 1
ATOM 1177 O O . HIS A 1 144 ? -8.448 3.315 -14.261 1.00 85.88 144 HIS A O 1
ATOM 1183 N N . GLU A 1 145 ? -9.340 4.274 -16.068 1.00 86.31 145 GLU A N 1
ATOM 1184 C CA . GLU A 1 145 ? -10.458 3.321 -16.191 1.00 86.31 145 GLU A CA 1
ATOM 1185 C C . GLU A 1 145 ? -9.968 1.889 -16.459 1.00 86.31 145 GLU A C 1
ATOM 1187 O O . GLU A 1 145 ? -10.292 0.968 -15.713 1.00 86.31 145 GLU A O 1
ATOM 1192 N N . CYS A 1 146 ? -9.113 1.706 -17.471 1.00 87.00 146 CYS A N 1
ATOM 1193 C CA . CYS A 1 146 ? -8.560 0.392 -17.811 1.00 87.00 146 CYS A CA 1
ATOM 1194 C C . CYS A 1 146 ? -7.661 -0.162 -16.700 1.00 87.00 146 CYS A C 1
ATOM 1196 O O . CYS A 1 146 ? -7.634 -1.374 -16.480 1.00 87.00 146 CYS A O 1
ATOM 1198 N N . ASN A 1 147 ? -6.914 0.703 -16.006 1.00 84.06 147 ASN A N 1
ATOM 1199 C CA . ASN A 1 147 ? -6.060 0.272 -14.906 1.00 84.06 147 ASN A CA 1
ATOM 1200 C C . ASN A 1 147 ? -6.886 -0.143 -13.678 1.00 84.06 147 AS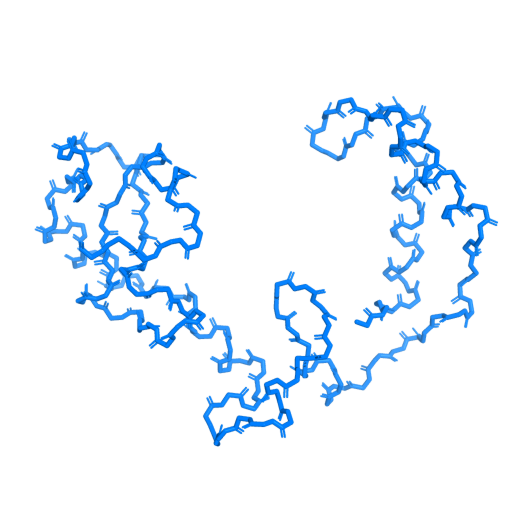N A C 1
ATOM 1202 O O . ASN A 1 147 ? -6.606 -1.177 -13.068 1.00 84.06 147 ASN A O 1
ATOM 1206 N N . ALA A 1 148 ? -7.951 0.602 -13.360 1.00 79.81 148 ALA A N 1
ATOM 1207 C CA . ALA A 1 148 ? -8.880 0.259 -12.286 1.00 79.81 148 ALA A CA 1
ATOM 1208 C C . ALA A 1 148 ? -9.608 -1.074 -12.548 1.00 79.81 148 ALA A C 1
ATOM 1210 O O . ALA A 1 148 ? -9.752 -1.887 -11.630 1.00 79.81 148 ALA A O 1
ATOM 1211 N N . ASP A 1 149 ? -9.998 -1.339 -13.798 1.00 77.75 149 ASP A N 1
ATOM 1212 C CA . ASP A 1 149 ? -10.685 -2.577 -14.189 1.00 77.75 149 ASP A CA 1
ATOM 1213 C C . ASP A 1 149 ? -9.777 -3.820 -14.137 1.00 77.75 149 ASP A C 1
ATOM 1215 O O . ASP A 1 149 ? -10.254 -4.945 -13.933 1.00 77.75 149 ASP A O 1
ATOM 1219 N N . LYS A 1 150 ? -8.455 -3.647 -14.283 1.00 68.19 150 LYS A N 1
ATOM 1220 C CA . LYS A 1 150 ? -7.506 -4.759 -14.442 1.00 68.19 150 LYS A CA 1
ATOM 1221 C C . LYS A 1 150 ? -7.474 -5.702 -13.231 1.00 68.19 150 LYS A C 1
ATOM 1223 O O . LYS A 1 150 ? -7.394 -6.922 -13.421 1.00 68.19 150 LYS A O 1
ATOM 1228 N N . SER A 1 151 ? -7.582 -5.193 -11.996 1.00 62.78 151 SER A N 1
ATOM 1229 C CA . SER A 1 151 ? -7.245 -5.963 -10.775 1.00 62.78 151 SER A CA 1
ATOM 1230 C C . SER A 1 151 ? -5.874 -6.683 -10.912 1.00 62.78 151 SER A C 1
ATOM 1232 O O . SER A 1 151 ? -5.140 -6.464 -11.871 1.00 62.78 151 SER A O 1
ATOM 1234 N N . ASP A 1 152 ? -5.486 -7.582 -10.001 1.00 54.12 152 ASP A N 1
ATOM 1235 C CA . ASP A 1 152 ? -4.209 -8.336 -10.085 1.00 54.12 152 ASP A CA 1
ATOM 1236 C C . ASP A 1 152 ? -4.142 -9.376 -11.244 1.00 54.12 152 ASP A C 1
ATOM 1238 O O . ASP A 1 152 ? -3.404 -10.370 -11.184 1.00 54.12 152 ASP A O 1
ATOM 1242 N N . ARG A 1 153 ? -4.931 -9.211 -12.316 1.00 56.00 153 ARG A N 1
ATOM 1243 C CA . ARG A 1 153 ? -4.981 -10.149 -13.445 1.00 56.00 153 ARG A CA 1
ATOM 1244 C C . ARG A 1 153 ? -3.897 -9.826 -14.469 1.00 56.00 153 ARG A C 1
ATOM 1246 O O . ARG A 1 153 ? -3.757 -8.697 -14.931 1.00 56.00 153 ARG A O 1
ATOM 1253 N N . VAL A 1 154 ? -3.156 -10.859 -14.864 1.00 50.25 154 VAL A N 1
ATOM 1254 C CA . VAL A 1 154 ? -2.276 -10.799 -16.037 1.00 50.25 154 VAL A CA 1
ATOM 1255 C C . VAL A 1 154 ? -3.180 -10.865 -17.260 1.00 50.25 154 VAL A C 1
ATOM 1257 O O . VAL A 1 154 ? -3.887 -11.854 -17.433 1.00 50.25 154 VAL A O 1
ATOM 1260 N N . GLN A 1 155 ? -3.178 -9.814 -18.069 1.00 54.84 155 GLN A N 1
ATOM 1261 C CA . GLN A 1 155 ? -3.823 -9.805 -19.379 1.00 54.84 155 GLN A CA 1
ATOM 1262 C C . GLN A 1 155 ? -2.687 -9.708 -20.392 1.00 54.84 155 GLN A C 1
ATOM 1264 O O . GLN A 1 155 ? -2.056 -8.648 -20.488 1.00 54.84 155 GLN A O 1
ATOM 1269 N N . ILE A 1 156 ? -2.370 -10.865 -20.978 1.00 46.53 156 ILE A N 1
ATOM 1270 C CA . ILE A 1 156 ? -1.357 -11.061 -22.022 1.00 46.53 156 ILE A CA 1
ATOM 1271 C C . ILE A 1 156 ? -1.995 -10.707 -23.359 1.00 46.53 156 ILE A C 1
ATOM 1273 O O . ILE A 1 156 ? -3.144 -11.162 -23.561 1.00 46.53 156 ILE A O 1
#

Sequence (156 aa):
MPGTRDEAIRHHEYLKECLRTGRLADGRRLDPKKRGEFSRRVNKFKPDDYPVTIPLAIAEMQCSVFGHICPVVFSAESFTESEQLRRIGRYIPFRTKIRVVRRDNYTCQHCNKHLQDNEVEFDHIIPISKGGSSEEHNIRLTCHECNADKSDRVQI